Protein AF-A0A920FB23-F1 (afdb_monomer_lite)

Structure (mmCIF, N/CA/C/O backbone):
data_AF-A0A920FB23-F1
#
_entry.id   AF-A0A920FB23-F1
#
loop_
_atom_site.group_PDB
_atom_site.id
_atom_site.type_symbol
_atom_site.label_atom_id
_atom_site.label_alt_id
_atom_site.label_comp_id
_atom_site.label_asym_id
_atom_s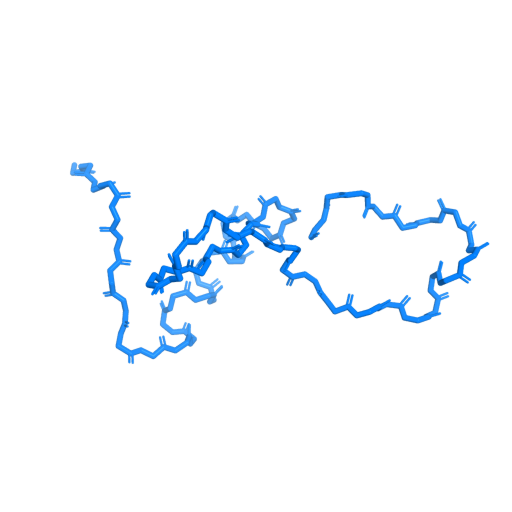ite.label_entity_id
_atom_site.label_seq_id
_atom_site.pdbx_PDB_ins_code
_atom_site.Cartn_x
_atom_site.Cartn_y
_atom_site.Cartn_z
_atom_site.occupancy
_atom_site.B_iso_or_equiv
_atom_site.auth_seq_id
_atom_site.auth_comp_id
_atom_site.auth_asym_id
_atom_site.auth_atom_id
_atom_site.pdbx_PDB_model_num
ATOM 1 N N . MET A 1 1 ? -9.428 -14.789 18.836 1.00 55.97 1 MET A N 1
ATOM 2 C CA . MET A 1 1 ? -9.426 -13.316 18.739 1.00 55.97 1 MET A CA 1
ATOM 3 C C . MET A 1 1 ? -9.399 -12.973 17.267 1.00 55.97 1 MET A C 1
ATOM 5 O O . MET A 1 1 ? -8.463 -13.387 16.599 1.00 55.97 1 MET A O 1
ATOM 9 N N . SER A 1 2 ? -10.429 -12.305 16.766 1.00 85.38 2 SER A N 1
ATOM 10 C CA . SER A 1 2 ? -10.447 -11.743 15.416 1.00 85.38 2 SER A CA 1
ATOM 11 C C . SER A 1 2 ? -10.574 -10.237 15.563 1.00 85.38 2 SER A C 1
ATOM 13 O O . SER A 1 2 ? -11.432 -9.762 16.307 1.00 85.38 2 SER A O 1
ATOM 15 N N . TYR A 1 3 ? -9.681 -9.510 14.913 1.00 91.19 3 TYR A N 1
ATOM 16 C CA . TYR A 1 3 ? -9.756 -8.066 14.768 1.00 91.19 3 TYR A CA 1
ATOM 17 C C . TYR A 1 3 ? -9.943 -7.763 13.283 1.00 91.19 3 TYR A C 1
ATOM 19 O O . TYR A 1 3 ? -9.368 -8.456 12.446 1.00 91.19 3 TYR A O 1
ATOM 27 N N . ASP A 1 4 ? -10.730 -6.736 12.967 1.00 93.75 4 ASP A N 1
ATOM 28 C CA . ASP A 1 4 ? -10.882 -6.258 11.589 1.00 93.75 4 ASP A CA 1
ATOM 29 C C . ASP A 1 4 ? -9.711 -5.345 11.193 1.00 93.75 4 ASP A C 1
ATOM 31 O O . ASP A 1 4 ? -9.263 -5.352 10.050 1.00 93.75 4 ASP A O 1
ATOM 35 N N . ILE A 1 5 ? -9.199 -4.556 12.152 1.00 92.69 5 ILE A N 1
ATOM 36 C CA . ILE A 1 5 ? -8.106 -3.591 11.969 1.00 92.69 5 ILE A CA 1
ATOM 37 C C . ILE A 1 5 ? -7.229 -3.560 13.228 1.00 92.69 5 ILE A C 1
ATOM 39 O O . ILE A 1 5 ? -7.736 -3.601 14.351 1.00 92.69 5 ILE A O 1
ATOM 43 N N . ALA A 1 6 ? -5.915 -3.428 13.036 1.00 93.56 6 ALA A N 1
ATOM 44 C CA . ALA A 1 6 ? -4.955 -3.089 14.083 1.00 93.56 6 ALA A CA 1
ATOM 45 C C . ALA A 1 6 ? -4.390 -1.678 13.841 1.00 93.56 6 ALA A C 1
ATOM 47 O O . ALA A 1 6 ? -4.009 -1.346 12.720 1.00 93.56 6 ALA A O 1
ATOM 48 N N . ILE A 1 7 ? -4.329 -0.850 14.889 1.00 95.06 7 ILE A N 1
ATOM 49 C CA . ILE A 1 7 ? -3.731 0.493 14.840 1.00 95.06 7 ILE A CA 1
ATOM 50 C C . ILE A 1 7 ? -2.386 0.442 15.559 1.00 95.06 7 ILE A C 1
ATOM 52 O O . ILE A 1 7 ? -2.315 0.065 16.729 1.00 95.06 7 ILE A O 1
ATOM 56 N N . CYS A 1 8 ? -1.327 0.845 14.865 1.00 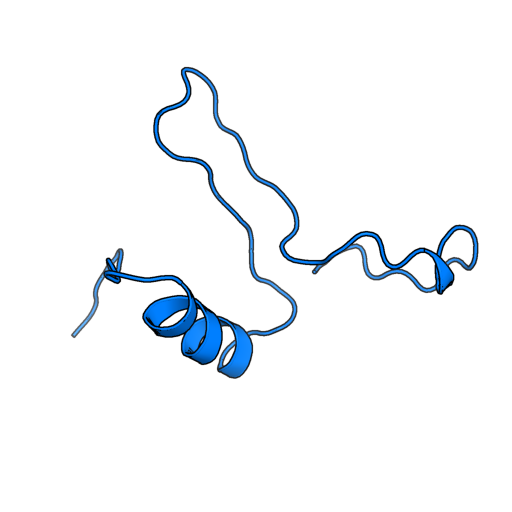96.38 8 CYS A N 1
ATOM 57 C CA . CYS A 1 8 ? 0.016 0.942 15.424 1.00 96.38 8 CYS A CA 1
ATOM 58 C C . CYS A 1 8 ? 0.433 2.403 15.561 1.00 96.38 8 CYS A C 1
ATOM 60 O O . CYS A 1 8 ? 0.024 3.256 14.775 1.00 96.38 8 CYS A O 1
ATOM 62 N N . MET A 1 9 ? 1.265 2.684 16.562 1.00 98.25 9 MET A N 1
ATOM 63 C CA . MET A 1 9 ? 1.656 4.059 16.879 1.00 98.25 9 MET A CA 1
ATOM 64 C C . MET A 1 9 ? 2.730 4.592 15.934 1.00 98.25 9 MET A C 1
ATOM 66 O O . MET A 1 9 ? 2.879 5.802 15.788 1.00 98.25 9 MET A O 1
ATOM 70 N N . TYR A 1 10 ? 3.488 3.697 15.304 1.00 97.44 10 TYR A N 1
ATOM 71 C CA . TYR A 1 10 ? 4.535 4.047 14.358 1.00 97.44 10 TYR A CA 1
ATOM 72 C C . TYR A 1 10 ? 4.721 2.952 13.307 1.00 97.44 10 TYR A C 1
ATOM 74 O O . TYR A 1 10 ? 4.276 1.816 13.467 1.00 97.44 10 TYR A O 1
ATOM 82 N N . HIS A 1 11 ? 5.388 3.332 12.222 1.00 97.12 11 HIS A N 1
ATOM 83 C CA . HIS A 1 11 ? 5.517 2.577 10.980 1.00 97.12 11 HIS A CA 1
ATOM 84 C C . HIS A 1 11 ? 6.002 1.133 11.173 1.00 97.12 11 HIS A C 1
ATOM 86 O O . HIS A 1 11 ? 5.292 0.182 10.847 1.00 97.12 11 HIS A O 1
ATOM 92 N N . ASP A 1 12 ? 7.181 0.957 11.767 1.00 96.94 12 ASP A N 1
ATOM 93 C CA . ASP A 1 12 ? 7.828 -0.357 11.848 1.00 96.94 12 ASP A CA 1
ATOM 94 C C . ASP A 1 12 ? 7.127 -1.323 12.808 1.00 96.94 12 ASP A C 1
ATOM 96 O O . ASP A 1 12 ? 7.262 -2.537 12.670 1.00 96.94 12 ASP A O 1
ATOM 100 N N . GLN A 1 13 ? 6.311 -0.804 13.730 1.00 97.44 13 GLN A N 1
ATOM 101 C CA . GLN A 1 13 ? 5.473 -1.632 14.595 1.00 97.44 13 GLN A CA 1
ATOM 102 C C . GLN A 1 13 ? 4.412 -2.403 13.795 1.00 97.44 13 GLN A C 1
ATOM 104 O O . GLN A 1 13 ? 4.060 -3.517 14.177 1.00 97.44 13 GLN A O 1
ATOM 109 N N . ALA A 1 14 ? 3.912 -1.819 12.702 1.00 93.69 14 ALA A N 1
ATOM 110 C CA . ALA A 1 14 ? 2.941 -2.455 11.815 1.00 93.69 14 ALA A CA 1
ATOM 111 C C . ALA A 1 14 ? 3.618 -3.175 10.648 1.00 93.69 14 ALA A C 1
ATOM 113 O O . ALA A 1 14 ? 3.330 -4.343 10.381 1.00 93.69 14 ALA A O 1
ATOM 114 N N . LEU A 1 15 ? 4.499 -2.472 9.928 1.00 93.94 15 LEU A N 1
ATOM 115 C CA . LEU A 1 15 ? 4.903 -2.917 8.598 1.00 93.94 15 LEU A CA 1
ATOM 116 C C . LEU A 1 15 ? 5.919 -4.059 8.631 1.00 93.94 15 LEU A C 1
ATOM 118 O O . LEU A 1 15 ? 5.890 -4.886 7.725 1.00 93.94 15 LEU A O 1
ATOM 122 N N . ILE A 1 16 ? 6.747 -4.183 9.679 1.00 95.19 16 ILE A N 1
ATOM 123 C CA . ILE A 1 16 ? 7.637 -5.348 9.819 1.00 95.19 16 ILE A CA 1
ATOM 124 C C . ILE A 1 16 ? 6.808 -6.643 9.928 1.00 95.19 16 ILE A C 1
ATOM 126 O O . ILE A 1 16 ? 7.012 -7.534 9.099 1.00 95.19 16 ILE A O 1
ATOM 130 N N . PRO A 1 17 ? 5.846 -6.776 10.869 1.00 92.50 17 PRO A N 1
ATOM 131 C CA . PRO A 1 17 ? 4.970 -7.946 10.916 1.00 92.50 17 PRO A CA 1
ATOM 132 C C . PRO A 1 17 ? 4.193 -8.197 9.621 1.00 92.50 17 PRO A C 1
ATOM 134 O O . PRO A 1 17 ? 4.175 -9.333 9.151 1.00 92.50 17 PRO A O 1
ATOM 137 N N . ILE A 1 18 ? 3.589 -7.160 9.025 1.00 91.44 18 ILE A N 1
ATOM 138 C CA . ILE A 1 18 ? 2.796 -7.295 7.789 1.00 91.44 18 ILE A CA 1
ATOM 139 C C . ILE A 1 18 ? 3.659 -7.860 6.663 1.00 91.44 18 ILE A C 1
ATOM 141 O O . ILE A 1 18 ? 3.307 -8.877 6.073 1.00 91.44 18 ILE A O 1
ATOM 145 N N . LYS A 1 19 ? 4.829 -7.261 6.421 1.00 90.00 19 LYS A N 1
ATOM 146 C CA . LYS A 1 19 ? 5.752 -7.720 5.381 1.00 90.00 19 LYS A CA 1
ATOM 147 C C . LYS A 1 19 ? 6.334 -9.099 5.680 1.00 90.00 19 LYS A C 1
ATOM 149 O O . LYS A 1 19 ? 6.618 -9.845 4.755 1.00 90.00 19 LYS A O 1
ATOM 154 N N . THR A 1 20 ? 6.494 -9.464 6.950 1.00 92.12 20 THR A N 1
ATOM 155 C CA . THR A 1 20 ? 6.972 -10.805 7.324 1.00 92.12 20 THR A CA 1
ATOM 156 C C . THR A 1 20 ? 5.924 -11.883 7.041 1.00 92.12 20 THR A C 1
ATOM 158 O O . THR A 1 20 ? 6.283 -12.989 6.644 1.00 92.12 20 THR A O 1
ATOM 161 N N . LEU A 1 21 ? 4.640 -11.577 7.243 1.00 88.38 21 LEU A N 1
ATOM 162 C CA . LEU A 1 21 ? 3.539 -12.517 7.017 1.00 88.38 21 LEU A CA 1
ATOM 163 C C . LEU A 1 21 ? 3.145 -12.613 5.540 1.00 88.38 21 LEU A C 1
ATOM 165 O O . LEU A 1 21 ? 2.887 -13.711 5.054 1.00 88.38 21 LEU A O 1
ATOM 169 N N . ASP A 1 22 ? 3.105 -11.481 4.836 1.00 82.75 22 ASP A N 1
ATOM 170 C CA . ASP A 1 22 ? 2.731 -11.410 3.425 1.00 82.75 22 ASP A CA 1
ATOM 171 C C . ASP A 1 22 ? 3.442 -10.241 2.733 1.00 82.75 22 ASP A C 1
ATOM 173 O O . ASP A 1 22 ? 2.951 -9.115 2.640 1.00 82.75 22 ASP A O 1
ATOM 177 N N . PHE A 1 23 ? 4.661 -10.517 2.271 1.00 79.00 23 PHE A N 1
ATOM 178 C CA . PHE A 1 23 ? 5.549 -9.505 1.703 1.00 79.00 23 PHE A CA 1
ATOM 179 C C . PHE A 1 23 ? 5.059 -8.951 0.357 1.00 79.00 23 PHE A C 1
ATOM 181 O O . PHE A 1 23 ? 5.342 -7.795 0.028 1.00 79.00 23 PHE A O 1
ATOM 188 N N . TRP A 1 24 ? 4.360 -9.785 -0.419 1.00 82.88 24 TRP A N 1
ATOM 189 C CA . TRP A 1 24 ? 4.165 -9.592 -1.858 1.00 82.88 24 TRP A CA 1
ATOM 190 C C . TRP A 1 24 ? 2.760 -9.123 -2.233 1.00 82.88 24 TRP A C 1
ATOM 192 O O . TRP A 1 24 ? 2.594 -8.625 -3.335 1.00 82.88 24 TRP A O 1
ATOM 202 N N . ASN A 1 25 ? 1.761 -9.254 -1.354 1.00 86.75 25 ASN A N 1
ATOM 203 C CA . ASN A 1 25 ? 0.366 -8.952 -1.702 1.00 86.75 25 ASN A CA 1
ATOM 204 C C . ASN A 1 25 ? -0.245 -7.790 -0.898 1.00 86.75 25 ASN A C 1
ATOM 206 O O . ASN A 1 25 ? -1.467 -7.623 -0.885 1.00 86.75 25 ASN A O 1
ATOM 210 N N . SER A 1 26 ? 0.572 -6.980 -0.214 1.00 89.06 26 SER A N 1
ATOM 211 C CA . SER A 1 26 ? 0.069 -5.844 0.566 1.00 89.06 26 SER A CA 1
ATOM 212 C C . SER A 1 26 ? -0.414 -4.689 -0.325 1.00 89.06 26 SER A C 1
ATOM 214 O O . SER A 1 26 ? 0.156 -4.398 -1.372 1.00 89.06 26 SER A O 1
ATOM 216 N N . VAL A 1 27 ? -1.479 -4.004 0.110 1.00 92.12 27 VAL A N 1
ATOM 217 C CA . VAL A 1 27 ? -2.049 -2.830 -0.573 1.00 92.12 27 VAL A CA 1
ATOM 218 C C . VAL A 1 27 ? -2.119 -1.665 0.401 1.00 92.12 27 VAL A C 1
ATOM 220 O O . VAL A 1 27 ? -2.709 -1.773 1.477 1.00 92.12 27 VAL A O 1
ATOM 223 N N . ASN A 1 28 ? -1.580 -0.519 -0.006 1.00 94.19 28 ASN A N 1
ATOM 224 C CA . ASN A 1 28 ? -1.669 0.709 0.770 1.00 94.19 28 ASN A CA 1
ATOM 225 C C . ASN A 1 28 ? -3.025 1.379 0.560 1.00 94.19 28 ASN A C 1
ATOM 227 O O . ASN A 1 28 ? -3.412 1.665 -0.573 1.00 94.19 28 ASN A O 1
ATOM 231 N N . 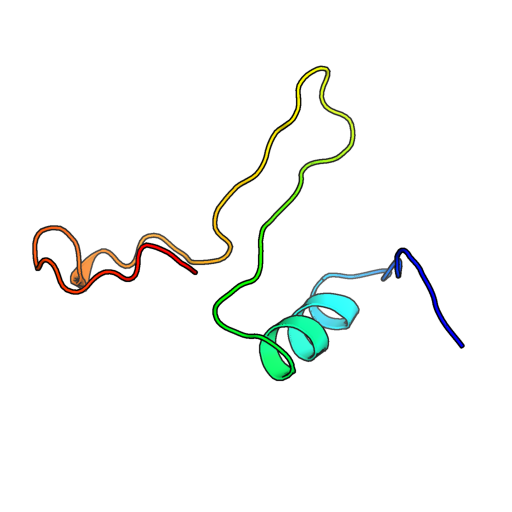VAL A 1 29 ? -3.725 1.690 1.650 1.00 96.50 29 VAL A N 1
ATOM 232 C CA . VAL A 1 29 ? -5.010 2.401 1.632 1.00 96.50 29 VAL A CA 1
ATOM 233 C C . VAL A 1 29 ? -4.847 3.750 2.318 1.00 96.50 29 VAL A C 1
ATOM 235 O O . VAL A 1 29 ? -4.363 3.828 3.446 1.00 96.50 29 VAL A O 1
ATOM 238 N N . THR A 1 30 ? -5.270 4.826 1.654 1.00 97.75 30 THR A N 1
ATOM 239 C CA . THR A 1 30 ? -5.251 6.167 2.254 1.00 97.75 30 THR A CA 1
ATOM 240 C C . THR A 1 30 ? -6.631 6.519 2.787 1.00 97.75 30 THR A C 1
ATOM 242 O O . THR A 1 30 ? -7.572 6.729 2.024 1.00 97.75 30 THR A O 1
ATOM 245 N N . ILE A 1 31 ? -6.740 6.603 4.110 1.00 97.19 31 ILE A N 1
ATOM 246 C CA . ILE A 1 31 ? -7.975 6.963 4.809 1.00 97.19 31 ILE A CA 1
ATOM 247 C C . ILE A 1 31 ? -8.022 8.485 4.998 1.00 97.19 31 ILE A C 1
ATOM 249 O O . ILE A 1 31 ? -7.009 9.107 5.309 1.00 97.19 31 ILE A O 1
ATOM 253 N N . GLY A 1 32 ? -9.205 9.081 4.816 1.00 97.56 32 GLY A N 1
ATOM 254 C CA . GLY A 1 32 ? -9.456 10.510 5.052 1.00 97.56 32 GLY A CA 1
ATOM 255 C C . GLY A 1 32 ? -9.567 11.383 3.796 1.00 97.56 32 GLY A C 1
ATOM 256 O O . GLY A 1 32 ? -9.830 12.576 3.915 1.00 97.56 32 GLY A O 1
ATOM 257 N N . LEU A 1 33 ? -9.409 10.815 2.596 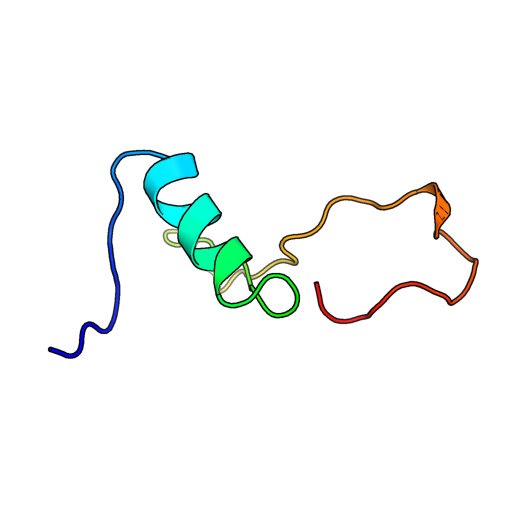1.00 98.44 33 LEU A N 1
ATOM 258 C CA . LEU A 1 33 ? -9.661 11.515 1.330 1.00 98.44 33 LEU A CA 1
ATOM 259 C C . LEU A 1 33 ? -11.153 11.465 0.938 1.00 98.44 33 LEU A C 1
ATOM 261 O O . LEU A 1 33 ? -11.843 10.517 1.312 1.00 98.44 33 LEU A O 1
ATOM 265 N N . PRO A 1 34 ? -11.660 12.421 0.126 1.00 98.00 34 PRO A N 1
ATOM 266 C CA . PRO A 1 34 ? -13.042 12.404 -0.377 1.00 98.00 34 PRO A CA 1
ATOM 267 C C . PRO A 1 34 ? -13.275 11.384 -1.510 1.00 98.00 34 PRO A C 1
ATOM 269 O O . PRO A 1 34 ? -14.336 11.380 -2.129 1.00 98.00 34 PRO A O 1
ATOM 272 N N . ILE A 1 35 ? -12.281 10.541 -1.808 1.00 98.38 35 ILE A N 1
ATOM 273 C CA . ILE A 1 35 ? -12.322 9.478 -2.816 1.00 98.38 35 ILE A CA 1
ATOM 274 C C . ILE A 1 35 ? -11.604 8.232 -2.285 1.00 98.38 35 ILE A C 1
ATOM 276 O O . ILE A 1 35 ? -10.698 8.338 -1.456 1.00 98.38 35 ILE A O 1
ATOM 280 N N . VAL A 1 36 ? -11.968 7.053 -2.797 1.00 98.25 36 VAL A N 1
ATOM 281 C CA . VAL A 1 36 ? -11.230 5.810 -2.527 1.00 98.25 36 VAL A CA 1
ATOM 282 C C . VAL A 1 36 ? -9.863 5.885 -3.206 1.00 98.25 36 VAL A C 1
ATOM 284 O O . VAL A 1 36 ? -9.784 6.114 -4.412 1.00 98.25 36 VAL A O 1
ATOM 287 N N . ARG A 1 37 ? -8.788 5.672 -2.438 1.00 98.25 37 ARG A N 1
ATOM 288 C CA . ARG A 1 37 ? -7.415 5.657 -2.955 1.00 98.25 37 ARG A CA 1
ATOM 289 C C . ARG A 1 37 ? -6.625 4.483 -2.390 1.00 98.25 37 ARG A C 1
ATOM 291 O O . ARG A 1 37 ? -6.428 4.384 -1.177 1.00 98.25 37 ARG A O 1
ATOM 298 N N . THR A 1 38 ? -6.121 3.654 -3.297 1.00 96.81 38 THR A N 1
ATOM 299 C CA . THR A 1 38 ? -5.176 2.570 -3.019 1.00 96.81 38 THR A CA 1
ATOM 300 C C . THR A 1 38 ? -3.846 2.813 -3.738 1.00 96.81 38 THR A C 1
ATOM 302 O O . THR A 1 38 ? -3.767 3.649 -4.643 1.00 96.81 38 THR A O 1
ATOM 305 N N . SER A 1 39 ? -2.783 2.120 -3.332 1.00 94.94 39 SER A N 1
ATOM 306 C CA . SER A 1 39 ? -1.529 2.062 -4.089 1.00 94.94 39 SER A CA 1
ATOM 307 C C . SER A 1 39 ? -0.748 0.772 -3.835 1.00 94.94 39 SER A C 1
ATOM 309 O O . SER A 1 39 ? -0.959 0.147 -2.792 1.00 94.94 39 SER A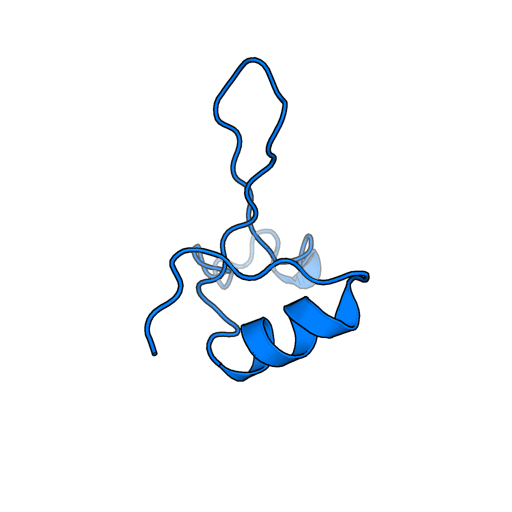 O 1
ATOM 311 N N . PRO A 1 40 ? 0.192 0.426 -4.736 1.00 92.88 40 PRO A N 1
ATOM 312 C CA . PRO A 1 40 ? 1.260 -0.530 -4.456 1.00 92.88 40 PRO A CA 1
ATOM 313 C C . PRO A 1 40 ? 2.013 -0.199 -3.164 1.00 92.88 40 PRO A C 1
ATOM 315 O O . PRO A 1 40 ? 2.010 0.955 -2.700 1.00 92.88 40 PRO A O 1
ATOM 318 N N . ASP A 1 41 ? 2.661 -1.210 -2.601 1.00 91.00 41 ASP A N 1
ATOM 319 C CA . ASP A 1 41 ? 3.507 -1.104 -1.413 1.00 91.00 41 ASP A CA 1
ATOM 320 C C . ASP A 1 41 ? 4.997 -1.323 -1.730 1.00 91.00 41 ASP A C 1
ATOM 322 O O . ASP A 1 41 ? 5.851 -1.339 -0.842 1.00 91.00 41 ASP A O 1
ATOM 326 N N . HIS A 1 42 ? 5.330 -1.463 -3.015 1.00 91.56 42 HIS A N 1
ATOM 327 C CA . HIS A 1 42 ? 6.694 -1.436 -3.525 1.00 91.56 42 HIS A CA 1
ATOM 328 C C . HIS A 1 42 ? 7.156 -0.028 -3.946 1.00 91.56 42 HIS A C 1
ATOM 330 O O . HIS A 1 42 ? 6.374 0.888 -4.211 1.00 91.56 42 HIS A O 1
ATOM 336 N N . GLY A 1 43 ? 8.476 0.125 -4.086 1.00 92.81 43 GLY A N 1
ATOM 337 C CA . GLY A 1 43 ? 9.105 1.297 -4.703 1.00 92.81 43 GLY A CA 1
ATOM 338 C C . GLY A 1 43 ? 9.089 1.249 -6.236 1.00 92.81 43 GLY A C 1
ATOM 339 O O . GLY A 1 43 ? 8.444 0.412 -6.847 1.00 92.81 43 GLY A O 1
ATOM 340 N N . THR A 1 44 ? 9.829 2.137 -6.892 1.00 95.00 44 THR A N 1
ATOM 341 C CA . THR A 1 44 ? 9.800 2.271 -8.361 1.00 95.00 44 THR A CA 1
ATOM 342 C C . THR A 1 44 ? 10.506 1.156 -9.132 1.00 95.00 44 THR A C 1
ATOM 344 O O . THR A 1 44 ? 10.279 1.042 -10.332 1.00 95.00 44 THR A O 1
ATOM 347 N N . ALA A 1 45 ? 11.382 0.381 -8.479 1.00 94.94 45 ALA A N 1
ATOM 348 C CA . ALA A 1 45 ? 12.156 -0.710 -9.083 1.00 94.94 45 ALA A CA 1
ATOM 349 C C . ALA A 1 45 ? 12.726 -0.361 -10.477 1.00 94.94 45 ALA A C 1
ATOM 351 O O . ALA A 1 45 ? 12.544 -1.099 -11.441 1.00 94.94 45 ALA A O 1
ATOM 352 N N . LEU A 1 46 ? 13.405 0.791 -10.597 1.00 97.00 46 LEU A N 1
ATOM 353 C CA . LEU A 1 46 ? 13.822 1.362 -11.891 1.00 97.00 46 LEU A CA 1
ATOM 354 C C . LEU A 1 46 ? 14.669 0.413 -12.751 1.00 97.00 46 LEU A C 1
ATOM 356 O O . LEU A 1 46 ? 14.641 0.504 -13.973 1.00 97.00 46 LEU A O 1
ATOM 360 N N . ASN A 1 47 ? 15.398 -0.511 -12.129 1.00 97.00 47 ASN A N 1
ATOM 361 C CA . ASN A 1 47 ? 16.177 -1.539 -12.815 1.00 97.00 47 ASN A CA 1
ATOM 362 C C . ASN A 1 47 ? 15.320 -2.566 -13.584 1.00 97.00 47 ASN A C 1
ATOM 364 O O . ASN A 1 47 ? 15.859 -3.261 -14.436 1.00 97.00 47 ASN A O 1
ATOM 368 N N . LEU A 1 48 ? 14.020 -2.667 -13.291 1.00 95.56 48 LEU A N 1
ATOM 369 C CA . LEU A 1 48 ? 13.057 -3.538 -13.979 1.00 95.56 48 LEU A CA 1
ATOM 370 C C . LEU A 1 48 ? 12.230 -2.786 -15.034 1.00 95.56 48 LEU A C 1
ATOM 372 O O . LEU A 1 48 ? 11.413 -3.382 -15.739 1.00 95.56 48 LEU A O 1
ATOM 376 N N . ALA A 1 49 ? 12.407 -1.466 -15.151 1.00 96.81 49 ALA A N 1
ATOM 377 C CA . ALA A 1 49 ? 11.638 -0.661 -16.087 1.00 96.81 49 ALA A CA 1
ATOM 378 C C . ALA A 1 49 ? 11.896 -1.123 -17.532 1.00 96.81 49 ALA A C 1
ATOM 380 O O . ALA A 1 49 ? 13.013 -1.042 -18.038 1.00 96.81 49 ALA A O 1
ATOM 381 N N . GLY A 1 50 ? 10.846 -1.612 -18.196 1.00 96.56 50 GLY A N 1
ATOM 382 C CA . GLY A 1 50 ? 10.911 -2.105 -19.573 1.00 96.56 50 GLY A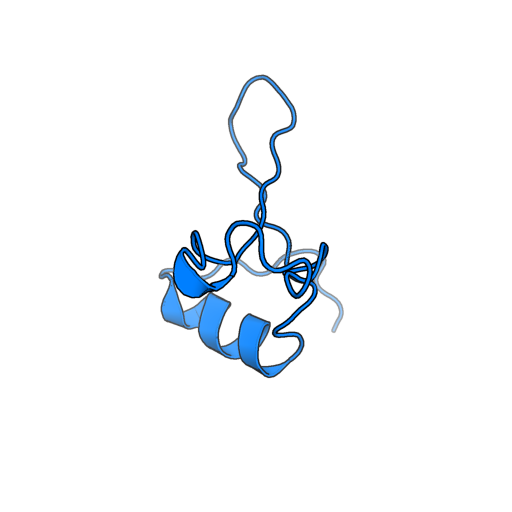 CA 1
ATOM 383 C C . GLY A 1 50 ? 11.470 -3.522 -19.742 1.00 96.56 50 GLY A C 1
ATOM 384 O O . GLY A 1 50 ? 11.546 -3.978 -20.880 1.00 96.56 50 GLY A O 1
ATOM 385 N N . SER A 1 51 ? 11.828 -4.231 -18.662 1.00 96.81 51 SER A N 1
ATOM 386 C CA . SER A 1 51 ? 12.364 -5.600 -18.768 1.00 96.81 51 SER A CA 1
ATOM 387 C C . SER A 1 51 ? 11.277 -6.660 -18.975 1.00 96.81 51 SER A C 1
ATOM 389 O O . SER A 1 51 ? 11.535 -7.704 -19.561 1.00 96.81 51 SER A O 1
ATOM 391 N N . GLY A 1 52 ? 10.049 -6.376 -18.526 1.00 95.69 52 GLY A N 1
ATOM 392 C CA . GLY A 1 52 ? 8.951 -7.346 -18.500 1.00 95.69 52 GLY A CA 1
ATOM 393 C C . GLY A 1 52 ? 8.958 -8.267 -17.274 1.00 95.69 52 GLY A C 1
ATOM 394 O O . GLY A 1 52 ? 8.049 -9.078 -17.140 1.00 95.69 52 GLY A O 1
ATOM 395 N N . ASP A 1 53 ? 9.920 -8.103 -16.359 1.00 94.75 53 ASP A N 1
ATOM 396 C CA . ASP A 1 53 ? 10.084 -8.955 -15.167 1.00 94.75 53 ASP A CA 1
ATOM 397 C C . ASP A 1 53 ? 9.422 -8.379 -13.902 1.00 94.75 53 ASP A C 1
ATOM 399 O O . ASP A 1 53 ? 9.559 -8.927 -12.808 1.00 94.75 53 ASP A O 1
ATOM 403 N N . ALA A 1 54 ? 8.728 -7.243 -14.018 1.00 93.62 54 ALA A N 1
ATOM 404 C CA . ALA A 1 54 ? 8.002 -6.654 -12.901 1.00 93.62 54 ALA A CA 1
ATOM 405 C C . ALA A 1 54 ? 6.776 -7.508 -12.547 1.00 93.62 54 ALA A C 1
ATOM 407 O O . ALA A 1 54 ? 5.987 -7.878 -13.418 1.00 93.62 54 ALA A O 1
ATOM 408 N N . ASN A 1 55 ? 6.583 -7.777 -11.256 1.00 90.25 55 ASN A N 1
ATOM 409 C CA . ASN A 1 55 ? 5.338 -8.366 -10.782 1.00 90.25 55 ASN A CA 1
ATOM 410 C C . ASN A 1 55 ? 4.261 -7.276 -10.708 1.00 90.25 55 ASN A C 1
ATOM 412 O O . ASN A 1 55 ? 4.500 -6.206 -10.156 1.00 90.25 55 ASN A O 1
ATOM 416 N N . ALA A 1 56 ? 3.075 -7.561 -11.250 1.00 83.19 56 ALA A N 1
ATOM 417 C CA . ALA A 1 56 ? 1.915 -6.680 -11.138 1.00 83.19 56 ALA A CA 1
ATOM 418 C C . ALA A 1 56 ? 1.388 -6.566 -9.694 1.00 83.19 56 ALA A C 1
ATOM 420 O O . ALA A 1 56 ? 0.605 -5.663 -9.407 1.00 83.19 56 ALA A O 1
ATOM 421 N N . ILE A 1 57 ? 1.794 -7.490 -8.817 1.00 70.25 57 ILE A N 1
ATOM 422 C CA . ILE A 1 57 ? 1.467 -7.512 -7.395 1.00 70.25 57 ILE A CA 1
ATOM 423 C C . ILE A 1 57 ? 2.775 -7.490 -6.587 1.00 70.25 57 ILE A C 1
ATOM 425 O O . ILE A 1 57 ? 3.440 -8.521 -6.471 1.00 70.25 57 ILE A O 1
ATOM 429 N N . VAL A 1 58 ? 3.142 -6.283 -6.135 1.00 60.66 58 VAL A N 1
ATOM 430 C CA . VAL A 1 58 ? 3.675 -5.821 -4.823 1.00 60.66 58 VAL A CA 1
ATOM 431 C C . VAL A 1 58 ? 3.271 -4.343 -4.707 1.00 60.66 58 VAL A C 1
ATOM 433 O O . VAL A 1 58 ? 2.801 -3.799 -5.726 1.00 60.66 58 VAL A O 1
#

Sequence (58 aa):
MSYDIAICMYHDQALIPIKTLDFWNSVNVTIGLPIVRTSPDHGTALNLAGSGDANAIV

Radius of gyration: 14.24 Å; chains: 1; bounding box: 29×26×38 Å

pLDDT: mean 91.96, std 8.29, range [55.97, 98.44]

Secondary structure (DSSP, 8-state):
---S----SSHHHHHHHHHHH-SSS--EE-TTSSS--EE-SS---GGGTTTS---S--

Foldseek 3Di:
DDDPDDDDPDDCVPVVVVCVVPVWADKDWDPDDPDTDIDAPDDPPVVCVPVPPDDPTD